Protein AF-A0A0D6N284-F1 (afdb_monomer)

Foldseek 3Di:
DPPPPWDQLLVLLCVLCPPHPCNDPVNVVVLLVLLLVVLVVDDFQAWLLNQLVCLQVCVDPVVHDNVSSNSSSSSSVPGDRRHTSNNNNVSNVVD

Structure (mmCIF, N/CA/C/O backbone):
data_AF-A0A0D6N284-F1
#
_entry.id   AF-A0A0D6N284-F1
#
loop_
_atom_site.group_PDB
_atom_site.id
_atom_site.type_symbol
_atom_site.label_atom_id
_atom_site.label_alt_id
_atom_site.label_comp_id
_atom_site.label_asym_id
_atom_site.label_entity_id
_atom_site.label_seq_id
_atom_site.pdbx_PDB_ins_code
_atom_site.Cartn_x
_atom_site.Cartn_y
_atom_site.Cartn_z
_atom_site.occupancy
_atom_site.B_iso_or_equiv
_atom_site.auth_seq_id
_atom_site.auth_comp_id
_atom_site.auth_asym_id
_atom_site.auth_atom_id
_atom_site.pdbx_PDB_model_num
ATOM 1 N N . MET A 1 1 ? -0.019 10.266 -25.483 1.00 33.50 1 MET A N 1
ATOM 2 C CA . MET A 1 1 ? 0.337 9.157 -24.575 1.00 33.50 1 MET A CA 1
ATOM 3 C C . MET A 1 1 ? -0.547 9.326 -23.361 1.00 33.50 1 MET A C 1
ATOM 5 O O . MET A 1 1 ? -0.468 10.383 -22.752 1.00 33.50 1 MET A O 1
ATOM 9 N N . SER A 1 2 ? -1.462 8.391 -23.102 1.00 35.00 2 SER A N 1
ATOM 10 C CA . SER A 1 2 ? -2.301 8.472 -21.905 1.00 35.00 2 SER A CA 1
ATOM 11 C C . SER A 1 2 ? -1.384 8.204 -20.722 1.00 35.00 2 SER A C 1
ATOM 13 O O . SER A 1 2 ? -0.887 7.090 -20.574 1.00 35.00 2 SER A O 1
ATOM 15 N N . ILE A 1 3 ? -1.073 9.243 -19.956 1.00 47.84 3 ILE A N 1
ATOM 16 C CA . ILE A 1 3 ? -0.514 9.072 -18.623 1.00 47.84 3 ILE A CA 1
ATOM 17 C C . ILE A 1 3 ? -1.656 8.375 -17.885 1.00 47.84 3 ILE A C 1
ATOM 19 O O . ILE A 1 3 ? -2.708 8.984 -17.715 1.00 47.84 3 ILE A O 1
ATOM 23 N N . LEU A 1 4 ? -1.542 7.075 -17.601 1.00 54.94 4 LEU A N 1
ATOM 24 C CA . LEU A 1 4 ? -2.425 6.468 -16.609 1.00 54.94 4 LEU A CA 1
ATOM 25 C C . LEU A 1 4 ? -2.201 7.301 -15.348 1.00 54.94 4 LEU A C 1
ATOM 27 O O . LEU A 1 4 ? -1.096 7.293 -14.804 1.00 54.94 4 LEU A O 1
ATOM 31 N N . GLU A 1 5 ? -3.181 8.125 -14.987 1.00 69.38 5 GLU A N 1
ATOM 32 C CA . GLU A 1 5 ? -3.085 8.953 -13.796 1.00 69.38 5 GLU A CA 1
ATOM 33 C C . GLU A 1 5 ? -2.925 8.006 -12.611 1.00 69.38 5 GLU A C 1
ATOM 35 O O . GLU A 1 5 ? -3.749 7.119 -12.391 1.00 69.38 5 GLU A O 1
ATOM 40 N N . MET A 1 6 ? -1.797 8.134 -11.912 1.00 85.94 6 MET A N 1
ATOM 41 C CA . MET A 1 6 ? -1.563 7.377 -10.692 1.00 85.94 6 MET A CA 1
ATOM 42 C C . MET A 1 6 ? -2.641 7.806 -9.692 1.00 85.94 6 MET A C 1
ATOM 44 O O . MET A 1 6 ? -2.750 9.012 -9.448 1.00 85.94 6 MET A O 1
ATOM 48 N N . PRO A 1 7 ? -3.447 6.879 -9.147 1.00 89.50 7 PRO A N 1
ATOM 49 C CA . PRO A 1 7 ? -4.505 7.260 -8.228 1.00 89.50 7 PRO A CA 1
ATOM 50 C C . PRO A 1 7 ? -3.901 7.895 -6.970 1.00 89.50 7 PRO A C 1
ATOM 52 O O . PRO A 1 7 ? -2.774 7.573 -6.577 1.00 89.50 7 PRO A O 1
ATOM 55 N N . ASN A 1 8 ? -4.635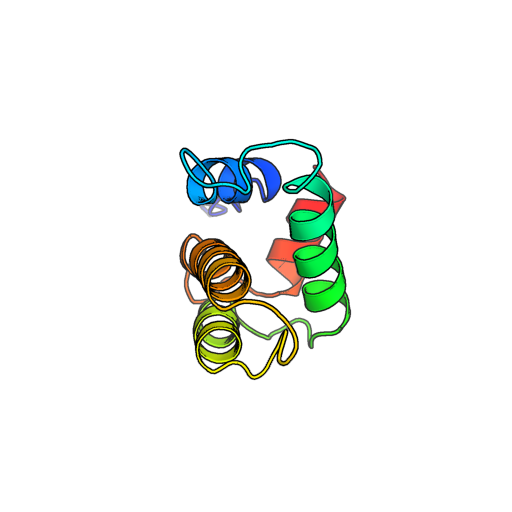 8.830 -6.362 1.00 91.25 8 ASN A N 1
ATOM 56 C CA . ASN A 1 8 ? -4.178 9.503 -5.154 1.00 91.25 8 ASN A CA 1
ATOM 57 C C . ASN A 1 8 ? -4.076 8.482 -4.003 1.00 91.25 8 ASN A C 1
ATOM 59 O O . ASN A 1 8 ? -5.067 7.820 -3.694 1.00 91.25 8 ASN A O 1
ATOM 63 N N . PRO A 1 9 ? -2.921 8.353 -3.332 1.00 92.94 9 PRO A N 1
ATOM 64 C CA . PRO A 1 9 ? -2.754 7.345 -2.291 1.00 92.94 9 PRO A CA 1
ATOM 65 C C . PRO A 1 9 ? -3.660 7.509 -1.072 1.00 92.94 9 PRO A C 1
ATOM 67 O O . 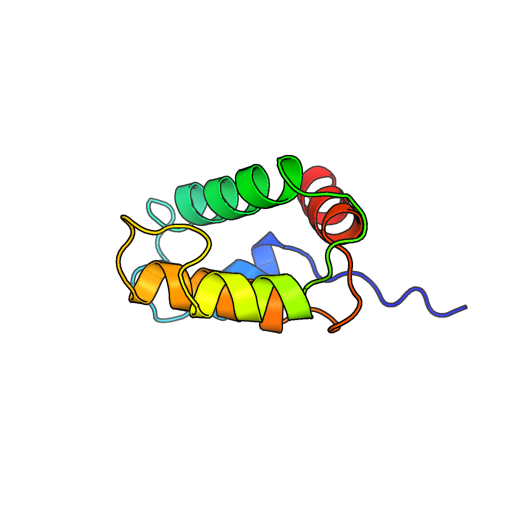PRO A 1 9 ? -4.064 6.508 -0.485 1.00 92.94 9 PRO A O 1
ATOM 70 N N . SER A 1 10 ? -3.997 8.739 -0.687 1.00 92.75 10 SER A N 1
ATOM 71 C CA . SER A 1 10 ? -4.924 8.979 0.420 1.00 92.75 10 SER A CA 1
ATOM 72 C C . SER A 1 10 ? -6.338 8.539 0.050 1.00 92.75 10 SER A C 1
ATOM 74 O O . SER A 1 10 ? -6.987 7.885 0.861 1.00 92.75 10 SER A O 1
ATOM 76 N N . ASP A 1 11 ? -6.782 8.816 -1.179 1.00 94.06 11 ASP A N 1
ATOM 77 C CA . ASP A 1 11 ? -8.101 8.393 -1.667 1.00 94.06 11 ASP A CA 1
ATOM 78 C C . ASP A 1 11 ? -8.186 6.867 -1.796 1.00 94.06 11 ASP A C 1
ATOM 80 O O . ASP A 1 11 ? -9.149 6.261 -1.330 1.00 94.06 11 ASP A O 1
ATOM 84 N N . VAL A 1 12 ? -7.141 6.227 -2.337 1.00 95.44 12 VAL A N 1
ATOM 85 C CA . VAL A 1 12 ? -7.055 4.758 -2.415 1.00 95.44 12 VAL A CA 1
ATOM 86 C C . VAL A 1 12 ? -7.113 4.142 -1.024 1.00 95.44 12 VAL A C 1
ATOM 88 O O . VAL A 1 12 ? -7.846 3.181 -0.800 1.00 95.44 12 VAL A O 1
ATOM 91 N N . LEU A 1 13 ? -6.349 4.681 -0.067 1.00 95.50 13 LEU A N 1
ATOM 92 C CA . LEU A 1 13 ? -6.381 4.161 1.292 1.00 95.50 13 LEU A CA 1
ATOM 93 C C . LEU A 1 13 ? -7.758 4.364 1.926 1.00 95.50 13 LEU A C 1
ATOM 95 O O . LEU A 1 13 ? -8.226 3.457 2.605 1.00 95.50 13 LEU A O 1
ATOM 99 N N . ALA A 1 14 ? -8.400 5.513 1.697 1.00 95.50 14 ALA A N 1
ATOM 100 C CA . ALA A 1 14 ? -9.729 5.818 2.220 1.00 95.50 14 ALA A CA 1
ATOM 101 C C . ALA A 1 14 ? -10.782 4.829 1.704 1.00 95.50 14 ALA A C 1
ATOM 103 O O . ALA A 1 14 ? -11.572 4.326 2.499 1.00 95.50 14 ALA A O 1
ATOM 104 N N . GLU A 1 15 ? -10.736 4.491 0.413 1.00 96.06 15 GLU A N 1
ATOM 105 C CA . GLU A 1 15 ? -11.602 3.477 -0.195 1.00 96.06 15 GLU A CA 1
ATOM 106 C C . GLU A 1 15 ? -11.351 2.086 0.407 1.00 96.06 15 GLU A C 1
ATOM 108 O O . GLU A 1 15 ? -12.287 1.388 0.790 1.00 96.06 15 GLU A O 1
ATOM 113 N N . VAL A 1 16 ? -10.085 1.695 0.581 1.00 96.00 16 VAL A N 1
ATOM 114 C CA . VAL A 1 16 ? -9.728 0.378 1.137 1.00 96.00 16 VAL A CA 1
ATOM 115 C C . VAL A 1 16 ? -10.133 0.236 2.607 1.00 96.00 16 VAL A C 1
ATOM 117 O O . VAL A 1 16 ? -10.523 -0.848 3.045 1.00 96.00 16 VAL A O 1
ATOM 120 N N . VAL A 1 17 ? -10.026 1.306 3.400 1.00 95.38 17 VAL A N 1
ATOM 121 C CA . VAL A 1 17 ? -10.391 1.258 4.822 1.00 95.38 17 VAL A CA 1
ATOM 122 C C . VAL A 1 17 ? -11.868 1.530 5.080 1.00 95.38 17 VAL A C 1
ATOM 124 O O . VAL A 1 17 ? -12.277 1.440 6.245 1.00 95.38 17 VAL A O 1
ATOM 127 N N . GLU A 1 18 ? -12.654 1.853 4.053 1.00 94.75 18 GLU A N 1
ATOM 128 C CA . GLU A 1 18 ? -14.068 2.187 4.192 1.00 94.75 18 GLU A CA 1
ATOM 129 C C . GLU A 1 18 ? -14.806 1.069 4.943 1.00 94.75 18 GLU A C 1
ATOM 131 O O . GLU A 1 18 ? -14.634 -0.122 4.677 1.00 94.75 18 GLU A O 1
ATOM 136 N N . ASN A 1 19 ? -15.622 1.436 5.934 1.00 90.25 19 ASN A N 1
ATOM 137 C CA . ASN A 1 19 ? -16.355 0.491 6.787 1.00 90.25 19 ASN A CA 1
ATOM 138 C C . ASN A 1 19 ? -15.474 -0.462 7.628 1.00 90.25 19 ASN A C 1
ATOM 140 O O . ASN A 1 19 ? -15.982 -1.403 8.245 1.00 90.25 19 ASN A O 1
ATOM 144 N N . THR A 1 20 ? -14.163 -0.220 7.719 1.00 91.12 20 THR A N 1
ATOM 145 C CA . THR A 1 20 ? -13.259 -0.953 8.613 1.00 91.12 20 THR A CA 1
ATOM 146 C C . THR A 1 20 ? -12.973 -0.159 9.886 1.00 91.12 20 THR A C 1
ATOM 148 O O . THR A 1 20 ? -13.318 1.009 10.045 1.00 91.12 20 THR A O 1
ATOM 151 N N . CYS A 1 21 ? -12.257 -0.774 10.827 1.00 90.31 21 CYS A N 1
ATOM 152 C CA . CYS A 1 21 ? -11.796 -0.057 12.011 1.00 90.31 21 CYS A CA 1
ATOM 153 C C . CYS A 1 21 ? -10.632 0.918 11.744 1.00 90.31 21 CYS A C 1
ATOM 155 O O . CYS A 1 21 ? -10.177 1.530 12.709 1.00 90.31 21 CYS A O 1
ATOM 157 N N . PHE A 1 22 ? -10.142 1.040 10.503 1.00 92.31 22 PHE A N 1
ATOM 158 C CA . PHE A 1 22 ? -9.075 1.964 10.088 1.00 92.31 22 PHE A CA 1
ATOM 159 C C . PHE A 1 22 ? -9.590 3.247 9.414 1.00 92.31 22 PHE A C 1
ATOM 161 O O . PHE A 1 22 ? -8.789 4.150 9.212 1.00 92.31 22 PHE A O 1
ATOM 168 N N . ASP A 1 23 ? -10.898 3.353 9.154 1.00 91.06 23 ASP A N 1
ATOM 169 C CA . ASP A 1 23 ? -11.605 4.561 8.672 1.00 91.06 23 ASP A CA 1
ATOM 170 C C . ASP A 1 23 ? -11.330 5.799 9.549 1.00 91.06 23 ASP A C 1
ATOM 172 O O . ASP A 1 23 ? -11.253 6.931 9.078 1.00 91.06 23 ASP A O 1
ATOM 176 N N . LYS A 1 24 ? -11.108 5.582 10.849 1.00 89.88 24 LYS A N 1
ATOM 177 C CA . LYS A 1 24 ? -10.924 6.669 11.809 1.00 89.88 24 LYS A CA 1
ATOM 178 C C . LYS A 1 24 ? -9.569 7.364 11.634 1.00 89.88 24 LYS A C 1
ATOM 180 O O . LYS A 1 24 ? -8.557 6.657 11.582 1.00 89.88 24 LYS A O 1
ATOM 185 N N . PRO A 1 25 ? -9.496 8.708 11.725 1.00 87.75 25 PRO A N 1
ATOM 186 C CA . PRO A 1 25 ? -8.245 9.461 11.584 1.00 87.75 25 PRO A CA 1
ATOM 187 C C . PRO A 1 25 ? -7.097 8.948 12.467 1.00 87.75 25 PRO A C 1
ATOM 189 O O . PRO A 1 25 ? -5.968 8.796 12.006 1.00 87.75 25 PRO A O 1
ATOM 192 N N . GLU A 1 26 ? -7.387 8.565 13.719 1.00 91.31 26 GLU A N 1
ATOM 193 C CA . GLU A 1 26 ? -6.388 8.029 14.659 1.00 91.31 26 GLU A CA 1
ATOM 194 C C . GLU A 1 26 ? -5.693 6.733 14.199 1.00 91.31 26 GLU A C 1
ATOM 196 O O . GLU A 1 26 ? -4.669 6.338 14.759 1.00 91.31 26 GLU A O 1
ATOM 201 N N . ARG A 1 27 ? -6.265 6.036 13.215 1.00 90.75 27 ARG A N 1
ATOM 202 C CA . ARG A 1 27 ? -5.778 4.761 12.676 1.00 90.75 27 ARG A CA 1
ATOM 203 C C . ARG A 1 27 ? -5.415 4.862 11.203 1.00 90.75 27 ARG A C 1
ATOM 205 O O . ARG A 1 27 ? -4.482 4.166 10.803 1.00 90.75 27 ARG A O 1
ATOM 212 N N . PHE A 1 28 ? -6.081 5.746 10.467 1.00 93.62 28 PHE A N 1
ATOM 213 C CA . PHE A 1 28 ? -5.772 6.102 9.091 1.00 93.62 28 PHE A CA 1
ATOM 214 C C . PHE A 1 28 ? -4.374 6.722 8.966 1.00 93.62 28 PHE A C 1
ATOM 216 O O . PHE A 1 28 ? -3.529 6.181 8.256 1.00 93.62 28 PHE A O 1
ATOM 223 N N . ASP A 1 29 ? -4.068 7.783 9.724 1.00 92.81 29 ASP A N 1
ATOM 224 C CA . ASP A 1 29 ? -2.786 8.491 9.576 1.00 92.81 29 ASP A CA 1
ATOM 225 C C . ASP A 1 29 ? -1.573 7.595 9.876 1.00 92.81 29 ASP A C 1
ATOM 227 O O . ASP A 1 29 ? -0.607 7.610 9.108 1.00 92.81 29 ASP A O 1
ATOM 231 N N . PRO A 1 30 ? -1.567 6.774 10.952 1.00 93.56 30 PRO A N 1
ATOM 232 C CA . PRO A 1 30 ? -0.473 5.836 11.176 1.00 93.56 30 PRO A CA 1
ATOM 233 C C . PRO A 1 30 ? -0.342 4.788 10.071 1.00 93.56 30 PRO A C 1
ATOM 235 O O . PRO A 1 30 ? 0.757 4.308 9.824 1.00 93.56 30 PRO A O 1
ATOM 238 N N . LEU A 1 31 ? -1.448 4.383 9.446 1.00 93.31 31 LEU A N 1
ATOM 239 C CA . LEU A 1 31 ? -1.441 3.394 8.373 1.00 93.31 31 LEU A CA 1
ATOM 240 C C . LEU A 1 31 ? -0.816 3.973 7.100 1.00 93.31 31 LEU A C 1
ATOM 242 O O . LEU A 1 31 ? 0.055 3.346 6.501 1.00 93.31 31 LEU A O 1
ATOM 246 N N . LEU A 1 32 ? -1.188 5.204 6.750 1.00 94.62 32 LEU A N 1
ATOM 247 C CA . LEU A 1 32 ? -0.595 5.936 5.636 1.00 94.62 32 LEU A CA 1
ATOM 248 C C . LEU A 1 32 ? 0.909 6.166 5.856 1.00 94.62 32 LEU A C 1
ATOM 250 O O . LEU A 1 32 ? 1.708 5.988 4.939 1.00 94.62 32 LEU A O 1
ATOM 254 N N . ARG A 1 33 ? 1.322 6.488 7.091 1.00 94.44 33 ARG A N 1
ATOM 255 C CA . ARG A 1 33 ? 2.746 6.620 7.454 1.00 94.44 33 ARG A CA 1
ATOM 256 C C . ARG A 1 33 ? 3.514 5.309 7.318 1.00 94.44 33 ARG A C 1
ATOM 258 O O . ARG A 1 33 ? 4.621 5.331 6.793 1.00 94.44 33 ARG A O 1
ATOM 265 N N . ASP A 1 34 ? 2.942 4.186 7.749 1.00 94.56 34 ASP A N 1
ATOM 266 C CA . ASP A 1 34 ? 3.567 2.867 7.585 1.00 94.56 34 ASP A CA 1
ATOM 267 C C . ASP A 1 34 ? 3.797 2.536 6.103 1.00 94.56 34 ASP A C 1
ATOM 269 O O . ASP A 1 34 ? 4.877 2.070 5.734 1.00 94.56 34 ASP A O 1
ATOM 273 N N . ILE A 1 35 ? 2.799 2.807 5.253 1.00 95.94 35 ILE A N 1
ATOM 274 C CA . ILE A 1 35 ? 2.888 2.623 3.798 1.00 95.94 35 ILE A CA 1
ATOM 275 C C . ILE A 1 35 ? 4.000 3.505 3.223 1.00 95.94 35 ILE A C 1
ATOM 277 O O . ILE A 1 35 ? 4.867 3.013 2.500 1.00 95.94 35 ILE A O 1
ATOM 281 N N . HIS A 1 36 ? 4.026 4.785 3.595 1.00 96.44 36 HIS A N 1
ATOM 282 C CA . HIS A 1 36 ? 5.052 5.729 3.160 1.00 96.44 36 HIS A CA 1
ATOM 283 C C . HIS A 1 36 ? 6.464 5.278 3.565 1.00 96.44 36 HIS A C 1
ATOM 285 O O . HIS A 1 36 ? 7.370 5.222 2.735 1.00 96.44 36 HIS A O 1
ATOM 291 N N . SER A 1 37 ? 6.659 4.904 4.834 1.00 96.06 37 SER A N 1
ATOM 292 C CA . SER A 1 37 ? 7.948 4.423 5.340 1.00 96.06 37 SER A CA 1
ATOM 293 C C . SER A 1 37 ? 8.402 3.136 4.654 1.00 96.06 37 SER A C 1
ATOM 295 O O . SER A 1 37 ? 9.589 2.994 4.359 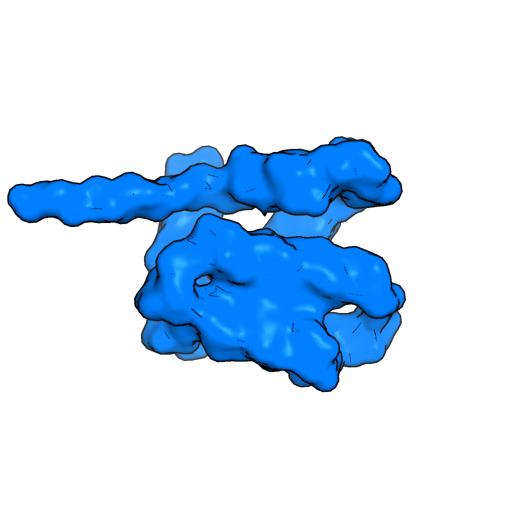1.00 96.06 37 SER A O 1
ATOM 297 N N . LEU A 1 38 ? 7.478 2.216 4.357 1.00 96.00 38 LEU A N 1
ATOM 298 C CA . LEU A 1 38 ? 7.795 1.029 3.571 1.00 96.00 38 LEU A CA 1
ATOM 299 C C . LEU A 1 38 ? 8.286 1.431 2.177 1.00 96.00 38 LEU A C 1
ATOM 301 O O . LEU A 1 38 ? 9.382 1.030 1.794 1.00 96.00 38 LEU A O 1
ATOM 305 N N . LEU A 1 39 ? 7.533 2.262 1.454 1.00 96.12 39 LEU A N 1
ATOM 306 C CA . LEU A 1 39 ? 7.885 2.714 0.105 1.00 96.12 39 LEU A CA 1
ATOM 307 C C . LEU A 1 39 ? 9.257 3.402 0.039 1.00 96.12 39 LEU A C 1
ATOM 309 O O . LEU A 1 39 ? 10.025 3.125 -0.878 1.00 96.12 39 LEU A O 1
ATOM 313 N N . GLN A 1 40 ? 9.606 4.217 1.037 1.00 96.50 40 GLN A N 1
ATOM 314 C CA . GLN A 1 40 ? 10.926 4.857 1.132 1.00 96.50 40 GLN A CA 1
ATOM 315 C C . GLN A 1 40 ? 12.084 3.872 1.349 1.00 96.50 40 GLN A C 1
ATOM 317 O O . GLN A 1 40 ? 13.222 4.166 0.989 1.00 96.50 40 GLN A O 1
ATOM 322 N N . SER A 1 41 ? 11.818 2.715 1.959 1.00 95.62 41 SER A N 1
ATOM 323 C CA . SER A 1 41 ? 12.842 1.705 2.266 1.00 95.62 41 SER A CA 1
ATOM 324 C C . SER A 1 41 ? 13.129 0.731 1.117 1.00 95.62 41 SER A C 1
ATOM 326 O O . SER A 1 41 ? 14.066 -0.065 1.200 1.00 95.62 41 SER A O 1
ATOM 328 N N . LEU A 1 42 ? 12.316 0.762 0.059 1.00 95.81 42 LEU A N 1
ATOM 329 C CA . LEU A 1 42 ? 12.356 -0.201 -1.036 1.00 95.81 42 LEU A CA 1
ATOM 330 C C . LEU A 1 42 ? 13.190 0.297 -2.216 1.00 95.81 42 LEU A C 1
ATOM 332 O O . LEU A 1 42 ? 13.378 1.495 -2.422 1.00 95.81 42 LEU A O 1
ATOM 336 N N . ALA A 1 43 ? 13.653 -0.646 -3.038 1.00 95.19 43 ALA A N 1
ATOM 337 C CA . ALA A 1 43 ? 14.185 -0.304 -4.350 1.00 95.19 43 ALA A CA 1
ATOM 338 C C . ALA A 1 43 ? 13.074 0.292 -5.233 1.00 95.19 43 ALA A C 1
ATOM 340 O O . ALA A 1 43 ? 11.908 -0.103 -5.157 1.00 95.19 43 ALA A O 1
ATOM 341 N N . SER A 1 44 ? 13.442 1.262 -6.070 1.00 91.44 44 SER A N 1
ATOM 342 C CA . SER A 1 44 ? 12.497 2.087 -6.831 1.00 91.44 44 SER A CA 1
ATOM 343 C C . SER A 1 44 ? 11.684 1.3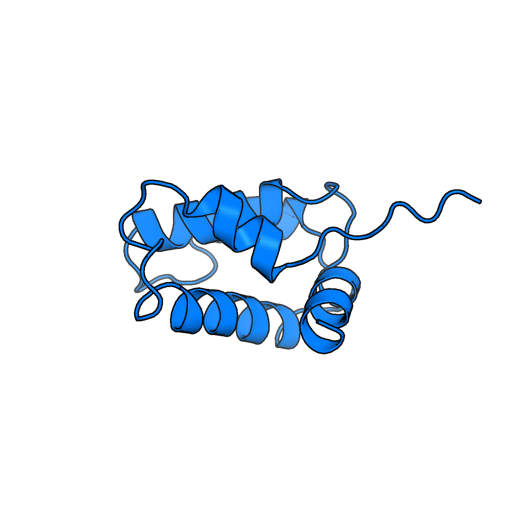20 -7.876 1.00 91.44 44 SER A C 1
ATOM 345 O O . SER A 1 44 ? 10.645 1.816 -8.306 1.00 91.44 44 SER A O 1
ATOM 347 N N . ASP A 1 45 ? 12.147 0.140 -8.281 1.00 94.19 45 ASP A N 1
ATOM 348 C CA . ASP A 1 45 ? 11.569 -0.744 -9.293 1.00 94.19 45 ASP A CA 1
ATOM 349 C C . ASP A 1 45 ? 10.684 -1.857 -8.708 1.00 94.19 45 ASP A C 1
ATOM 351 O O . ASP A 1 45 ? 10.048 -2.598 -9.460 1.00 94.19 45 ASP A O 1
ATOM 355 N N . VAL A 1 46 ? 10.591 -1.971 -7.378 1.00 97.25 46 VAL A N 1
ATOM 356 C CA . VAL A 1 46 ? 9.674 -2.915 -6.728 1.00 97.25 46 VAL A CA 1
ATOM 357 C C . VAL A 1 46 ? 8.239 -2.558 -7.106 1.00 97.25 46 VAL A C 1
ATOM 359 O O . VAL A 1 46 ? 7.814 -1.420 -6.932 1.00 97.25 46 VAL A O 1
ATOM 362 N N . THR A 1 47 ? 7.479 -3.526 -7.615 1.00 97.56 47 THR A N 1
ATOM 363 C CA . THR A 1 47 ? 6.124 -3.283 -8.124 1.00 97.56 47 THR A CA 1
ATOM 364 C C . THR A 1 47 ? 5.033 -3.502 -7.077 1.00 97.56 47 THR A C 1
ATOM 366 O O . THR A 1 47 ? 5.200 -4.282 -6.133 1.00 97.56 47 THR A O 1
ATOM 369 N N . ALA A 1 48 ? 3.873 -2.880 -7.287 1.00 96.38 48 ALA A N 1
ATOM 370 C CA . ALA A 1 48 ? 2.671 -3.037 -6.475 1.00 96.38 48 ALA A CA 1
ATOM 371 C C . ALA A 1 48 ? 2.238 -4.508 -6.348 1.00 96.38 48 ALA A C 1
ATOM 373 O O . ALA A 1 48 ? 1.933 -4.981 -5.253 1.00 96.38 48 ALA A O 1
ATOM 374 N N . GLY A 1 49 ? 2.325 -5.288 -7.434 1.00 96.38 49 GLY A N 1
ATOM 375 C CA . GLY A 1 49 ? 2.036 -6.724 -7.396 1.00 96.38 49 GLY A CA 1
ATOM 376 C C . GLY A 1 49 ? 2.974 -7.519 -6.480 1.00 96.38 49 GLY A C 1
ATOM 377 O O . GLY A 1 49 ? 2.539 -8.439 -5.780 1.00 96.38 49 GLY A O 1
ATOM 378 N N . ASN A 1 50 ? 4.264 -7.168 -6.448 1.00 97.06 50 ASN A N 1
ATOM 379 C CA . ASN A 1 50 ? 5.226 -7.796 -5.541 1.00 97.06 50 ASN A CA 1
ATOM 380 C C . ASN A 1 50 ? 5.002 -7.358 -4.089 1.00 97.06 50 ASN A C 1
ATOM 382 O O . ASN A 1 50 ? 5.130 -8.185 -3.181 1.00 97.06 50 ASN A O 1
ATOM 386 N N . LEU A 1 51 ? 4.629 -6.095 -3.868 1.00 97.25 51 LEU A N 1
ATOM 387 C CA . LEU A 1 51 ? 4.309 -5.572 -2.540 1.00 97.25 51 LEU A CA 1
ATOM 388 C C . LEU A 1 51 ? 3.076 -6.241 -1.955 1.00 97.25 51 LEU A C 1
ATOM 390 O O . LEU A 1 51 ? 3.149 -6.758 -0.843 1.00 97.25 51 LEU A O 1
ATOM 394 N N . THR A 1 52 ? 2.003 -6.345 -2.736 1.00 97.50 52 THR A N 1
ATOM 395 C CA . THR A 1 52 ? 0.773 -7.048 -2.356 1.00 97.50 52 THR A CA 1
ATOM 396 C C . THR A 1 52 ? 1.086 -8.462 -1.868 1.00 97.50 52 THR A C 1
ATOM 398 O O . THR A 1 52 ? 0.747 -8.835 -0.744 1.00 97.50 52 THR A O 1
ATOM 401 N N . LYS A 1 53 ? 1.830 -9.245 -2.664 1.00 96.81 53 LYS A N 1
ATOM 402 C CA . LYS A 1 53 ? 2.235 -10.613 -2.294 1.00 96.81 53 LYS A CA 1
ATOM 403 C C . LYS A 1 53 ? 3.086 -10.649 -1.025 1.00 96.81 53 LYS A C 1
ATOM 405 O O . LYS A 1 53 ? 2.842 -11.478 -0.152 1.00 96.81 53 LYS A O 1
ATOM 410 N N . SER A 1 54 ? 4.073 -9.762 -0.916 1.00 95.69 54 SER A N 1
ATOM 411 C CA . SER A 1 54 ? 5.020 -9.745 0.205 1.00 95.69 54 SER A CA 1
ATOM 412 C C . SER A 1 54 ? 4.348 -9.346 1.520 1.00 95.69 54 SER A C 1
ATOM 414 O O . SER A 1 54 ? 4.606 -9.958 2.556 1.00 95.69 54 SER A O 1
ATOM 416 N N . VAL A 1 55 ? 3.442 -8.366 1.489 1.00 95.44 55 VAL A N 1
ATOM 417 C CA . VAL A 1 55 ? 2.672 -7.941 2.664 1.00 95.44 55 VAL A CA 1
ATOM 418 C C . VAL A 1 55 ? 1.714 -9.048 3.114 1.00 95.44 55 VAL A C 1
ATOM 420 O O . VAL A 1 55 ? 1.725 -9.394 4.298 1.00 95.44 55 VAL A O 1
ATOM 423 N N . ARG A 1 56 ?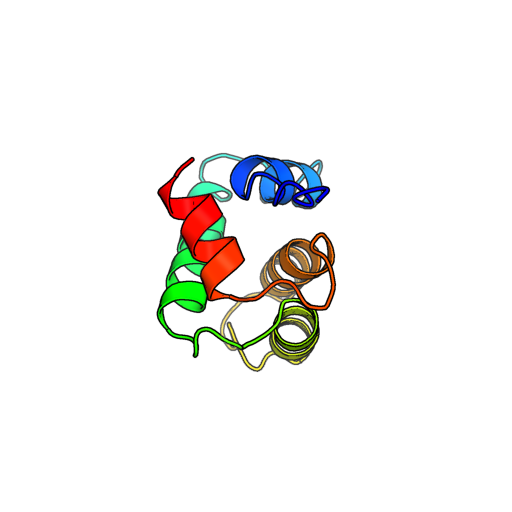 0.964 -9.683 2.195 1.00 93.88 56 ARG A N 1
ATOM 424 C CA . ARG A 1 56 ? 0.084 -10.824 2.539 1.00 93.88 56 ARG A CA 1
ATOM 425 C C . ARG A 1 56 ? 0.862 -12.012 3.103 1.00 93.88 56 ARG A C 1
ATOM 427 O O . ARG A 1 56 ? 0.414 -12.650 4.050 1.00 93.88 56 ARG A O 1
ATOM 434 N N . ALA A 1 57 ? 2.052 -12.283 2.567 1.00 92.44 57 ALA A N 1
ATOM 435 C CA . ALA A 1 57 ? 2.946 -13.317 3.086 1.00 92.44 57 ALA A CA 1
ATOM 436 C C . ALA A 1 57 ? 3.567 -12.962 4.453 1.00 92.44 57 ALA A C 1
ATOM 438 O O . ALA A 1 57 ? 4.238 -13.797 5.056 1.00 92.44 57 ALA A O 1
ATOM 439 N N . GLY A 1 58 ? 3.358 -11.739 4.953 1.00 90.81 58 GLY A N 1
ATOM 440 C CA . GLY A 1 58 ? 3.920 -11.271 6.216 1.00 90.81 58 GLY A CA 1
ATOM 441 C C . GLY A 1 58 ? 5.416 -10.974 6.157 1.00 90.81 58 GLY A C 1
ATOM 442 O O . GLY A 1 58 ? 6.046 -10.924 7.203 1.00 90.81 58 GLY A O 1
ATOM 443 N N . VAL A 1 59 ? 5.994 -10.769 4.968 1.00 92.88 59 VAL A N 1
ATOM 444 C CA . VAL A 1 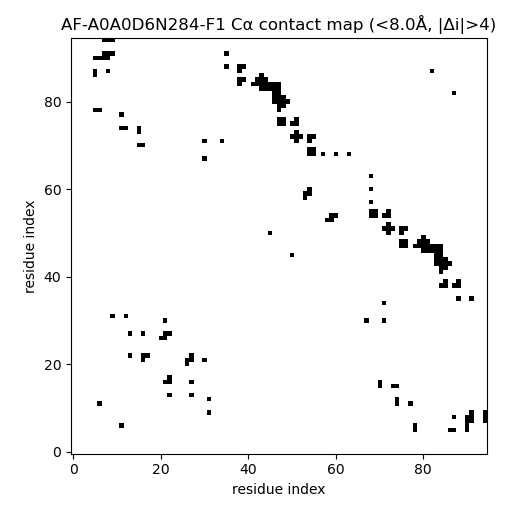59 ? 7.403 -10.349 4.818 1.00 92.88 59 VAL A CA 1
ATOM 445 C C . VAL A 1 59 ? 7.627 -8.994 5.491 1.00 92.88 59 VAL A C 1
ATOM 447 O O . VAL A 1 59 ? 8.645 -8.776 6.146 1.00 92.88 59 VAL A O 1
ATOM 450 N N . TYR A 1 60 ? 6.641 -8.106 5.371 1.00 90.25 60 TYR A N 1
ATOM 451 C CA . TYR A 1 60 ? 6.588 -6.826 6.067 1.00 90.25 60 TYR A CA 1
ATOM 452 C C . TYR A 1 60 ? 5.556 -6.883 7.192 1.00 90.25 60 TYR A C 1
ATOM 454 O O . TYR A 1 60 ? 4.592 -7.649 7.127 1.00 90.25 60 TYR A O 1
ATOM 462 N N . PHE A 1 61 ? 5.746 -6.045 8.215 1.00 88.44 61 PHE A N 1
ATOM 463 C CA . PHE A 1 61 ? 4.794 -5.901 9.323 1.00 88.44 61 PHE A CA 1
ATOM 464 C C . PHE A 1 61 ? 4.567 -7.211 10.117 1.00 88.44 61 PHE A C 1
ATOM 466 O O . PHE A 1 61 ? 3.447 -7.528 10.514 1.00 88.44 61 PHE A O 1
ATOM 473 N N . LEU A 1 62 ? 5.641 -7.979 10.360 1.00 83.38 62 LEU A N 1
ATOM 474 C CA . LEU A 1 62 ? 5.619 -9.284 11.051 1.00 83.38 62 LEU A CA 1
ATOM 475 C C . LEU A 1 62 ? 4.923 -9.249 12.422 1.00 83.38 62 LEU A C 1
ATOM 477 O O . LEU A 1 62 ? 4.156 -10.149 12.755 1.00 83.38 62 LEU A O 1
ATOM 481 N N . SER A 1 63 ? 5.173 -8.202 13.209 1.00 83.88 63 SER A N 1
ATOM 482 C CA . SER A 1 63 ? 4.610 -8.037 14.559 1.00 83.88 63 SER A CA 1
ATOM 483 C C . SER A 1 63 ? 3.216 -7.402 14.562 1.00 83.88 63 SER A C 1
ATOM 485 O O . SER A 1 63 ? 2.690 -7.056 15.621 1.00 83.88 63 SER A O 1
ATOM 487 N N . THR A 1 64 ? 2.623 -7.209 13.385 1.00 82.19 64 THR A N 1
ATOM 488 C CA . THR A 1 64 ? 1.412 -6.417 13.200 1.00 82.19 64 THR A CA 1
ATOM 489 C C . THR A 1 64 ? 0.195 -7.334 12.997 1.00 82.19 64 THR A C 1
ATOM 491 O O . THR A 1 64 ? 0.303 -8.362 12.310 1.00 82.19 64 THR A O 1
ATOM 494 N N . PRO A 1 65 ? -0.979 -6.994 13.571 1.00 85.38 65 PRO A N 1
ATOM 495 C CA . PRO A 1 65 ? -2.209 -7.764 13.383 1.00 85.38 65 PRO A CA 1
ATOM 496 C C . PRO A 1 65 ? -2.532 -8.051 11.907 1.00 85.38 65 PRO A C 1
ATOM 498 O O . PRO A 1 65 ? -2.294 -7.202 11.047 1.00 85.38 65 PRO A O 1
ATOM 501 N N . HIS A 1 66 ? -3.098 -9.233 11.619 1.00 87.38 66 HIS A N 1
ATOM 502 C CA . HIS A 1 66 ? -3.426 -9.664 10.248 1.00 87.38 66 HIS A CA 1
ATOM 503 C C . HIS A 1 66 ? -4.291 -8.642 9.502 1.00 87.38 66 HIS A C 1
ATOM 505 O O . HIS A 1 66 ? -3.937 -8.252 8.401 1.00 87.38 66 HIS A O 1
ATOM 511 N N . ASN A 1 67 ? -5.326 -8.103 10.149 1.00 89.38 67 ASN A N 1
ATOM 512 C CA . ASN A 1 67 ? -6.219 -7.117 9.538 1.00 89.38 67 ASN A CA 1
ATOM 513 C C . ASN A 1 67 ? -5.504 -5.840 9.056 1.00 89.38 67 ASN A C 1
ATOM 515 O O . ASN A 1 67 ? -5.925 -5.252 8.070 1.00 89.38 67 ASN A O 1
ATOM 519 N N . ARG A 1 68 ? -4.426 -5.399 9.721 1.00 92.19 68 ARG A N 1
ATOM 520 C CA . ARG A 1 68 ? -3.629 -4.249 9.260 1.00 92.19 68 ARG A CA 1
ATOM 521 C C . ARG A 1 68 ? -2.798 -4.612 8.033 1.00 92.19 68 ARG A C 1
ATOM 523 O O . ARG A 1 68 ? -2.677 -3.801 7.126 1.00 92.19 68 ARG A O 1
ATOM 530 N N . ARG A 1 69 ? -2.230 -5.822 8.007 1.00 93.31 69 ARG A N 1
ATOM 531 C CA . ARG A 1 69 ? -1.489 -6.333 6.844 1.00 93.31 69 ARG A CA 1
ATOM 532 C C . ARG A 1 69 ? -2.395 -6.507 5.634 1.00 93.31 69 ARG A C 1
ATOM 534 O O . ARG A 1 69 ? -1.995 -6.109 4.549 1.0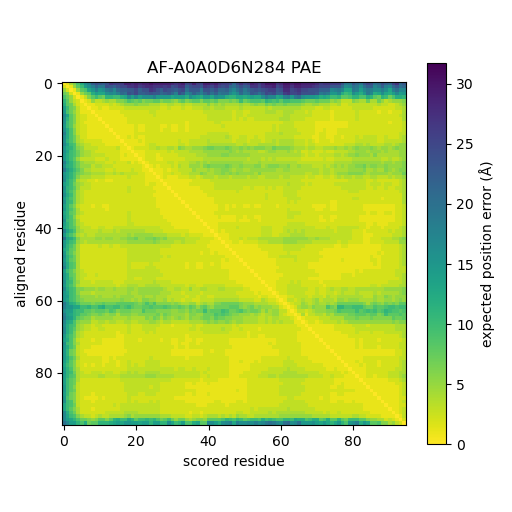0 93.31 69 ARG A O 1
ATOM 541 N N . ASP A 1 70 ? -3.593 -7.044 5.831 1.00 93.56 70 ASP A N 1
ATOM 542 C CA . ASP A 1 70 ? -4.561 -7.235 4.752 1.00 93.56 70 ASP A CA 1
ATOM 543 C C . ASP A 1 70 ? -4.936 -5.896 4.119 1.00 93.56 70 ASP A C 1
ATOM 545 O O . ASP A 1 70 ? -4.786 -5.746 2.917 1.00 93.56 70 ASP A O 1
ATOM 549 N N . VAL A 1 71 ? -5.246 -4.881 4.930 1.00 95.31 71 VAL A N 1
ATOM 550 C CA . VAL A 1 71 ? -5.528 -3.522 4.443 1.00 95.31 71 VAL A CA 1
ATOM 551 C C . VAL A 1 71 ? -4.346 -2.917 3.672 1.00 95.31 71 VAL A C 1
ATOM 553 O O . VAL A 1 71 ? -4.538 -2.316 2.621 1.00 95.31 71 VAL A O 1
ATOM 556 N N . ILE A 1 72 ? -3.108 -3.071 4.156 1.00 95.88 72 ILE A N 1
ATOM 557 C CA . ILE A 1 72 ? -1.928 -2.564 3.431 1.00 95.88 72 ILE A CA 1
ATOM 558 C C . ILE A 1 72 ? -1.717 -3.332 2.118 1.00 95.88 72 ILE A C 1
ATOM 560 O O . ILE A 1 72 ? -1.293 -2.752 1.121 1.00 95.88 72 ILE A O 1
ATOM 564 N N . ALA A 1 73 ? -1.995 -4.635 2.095 1.00 96.44 73 ALA A N 1
ATOM 565 C CA . ALA A 1 73 ? -1.931 -5.412 0.867 1.00 96.44 73 ALA A CA 1
ATOM 566 C C . ALA A 1 73 ? -3.020 -4.990 -0.125 1.00 96.44 73 ALA A C 1
ATOM 568 O O . ALA A 1 73 ? -2.711 -4.822 -1.299 1.00 96.44 73 ALA A O 1
ATOM 569 N N . ASP A 1 74 ? -4.249 -4.787 0.347 1.00 96.88 74 ASP A N 1
ATOM 570 C CA . ASP A 1 74 ? -5.381 -4.321 -0.455 1.00 96.88 74 ASP A CA 1
ATOM 571 C C . ASP A 1 74 ? -5.099 -2.919 -1.026 1.00 96.88 74 ASP A C 1
ATOM 573 O O . ASP A 1 74 ? -5.364 -2.673 -2.197 1.00 96.88 74 ASP A O 1
ATOM 577 N N . PHE A 1 75 ? -4.436 -2.039 -0.262 1.00 97.50 75 PHE A N 1
ATOM 578 C CA . PHE A 1 75 ? -3.934 -0.755 -0.766 1.00 97.50 75 PHE A CA 1
ATOM 579 C C . PHE A 1 75 ? -3.024 -0.920 -1.989 1.00 97.50 75 PHE A C 1
ATOM 581 O O . PHE A 1 75 ? -3.192 -0.200 -2.968 1.00 97.50 75 PHE A O 1
ATOM 588 N N . PHE A 1 76 ? -2.064 -1.850 -1.955 1.00 97.31 76 PHE A N 1
ATOM 589 C CA . PHE A 1 76 ? -1.181 -2.083 -3.102 1.00 97.31 76 PHE A CA 1
ATOM 590 C C . PHE A 1 76 ? -1.893 -2.793 -4.262 1.00 97.31 76 PHE A C 1
ATOM 592 O O . PHE A 1 76 ? -1.526 -2.568 -5.414 1.00 97.31 76 PHE A O 1
ATOM 599 N N . ASP A 1 77 ? -2.910 -3.607 -3.978 1.00 97.12 77 ASP A N 1
ATOM 600 C CA . ASP A 1 77 ? -3.708 -4.321 -4.984 1.00 97.12 77 ASP A CA 1
ATO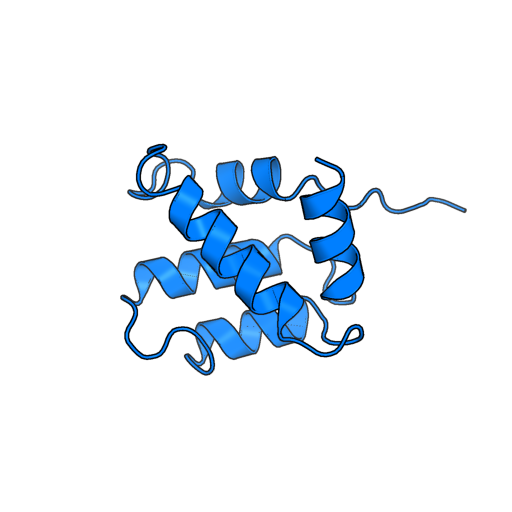M 601 C C . ASP A 1 77 ? -4.601 -3.372 -5.807 1.00 97.12 77 ASP A C 1
ATOM 603 O O . ASP A 1 77 ? -4.924 -3.664 -6.956 1.00 97.12 77 ASP A O 1
ATOM 607 N N . SER A 1 78 ? -4.932 -2.195 -5.262 1.00 96.44 78 SER A N 1
ATOM 608 C CA . SER A 1 78 ? -5.674 -1.131 -5.960 1.00 96.44 78 SER A CA 1
ATOM 609 C C . SER A 1 78 ? -4.867 -0.394 -7.040 1.00 96.44 78 SER A C 1
ATOM 611 O O . SER A 1 78 ? -5.424 0.416 -7.783 1.00 96.44 78 SER A O 1
ATOM 613 N N . TYR A 1 79 ? -3.560 -0.649 -7.155 1.00 94.62 79 TYR A N 1
ATOM 614 C CA . TYR A 1 79 ? -2.709 -0.068 -8.197 1.00 94.62 79 TYR A CA 1
ATOM 615 C C . TYR A 1 79 ? -2.498 -1.040 -9.367 1.00 94.62 79 TYR A C 1
ATOM 617 O O . TYR A 1 79 ? -2.558 -2.258 -9.190 1.00 94.62 79 TYR A O 1
ATOM 625 N N . PRO A 1 80 ? -2.158 -0.535 -10.571 1.00 94.31 80 PRO A N 1
ATOM 626 C CA . PRO A 1 80 ? -1.656 -1.384 -11.646 1.00 94.31 80 PRO A CA 1
ATOM 627 C C . PRO A 1 80 ? -0.507 -2.274 -11.158 1.00 94.31 80 PRO A C 1
ATOM 629 O O . PRO A 1 80 ? 0.386 -1.816 -10.447 1.00 94.31 80 PRO A O 1
ATOM 632 N N . ILE A 1 81 ? -0.504 -3.549 -11.556 1.00 94.25 81 ILE A N 1
ATOM 633 C CA . ILE A 1 81 ? 0.442 -4.556 -11.042 1.00 94.25 81 ILE A CA 1
ATOM 634 C C . ILE A 1 81 ? 1.922 -4.178 -11.245 1.00 94.25 81 ILE A C 1
ATOM 636 O O . ILE A 1 81 ? 2.787 -4.633 -10.490 1.00 94.25 81 ILE A O 1
ATOM 640 N N . ASP A 1 82 ? 2.205 -3.364 -12.261 1.00 94.69 82 ASP A N 1
ATOM 641 C CA . ASP A 1 82 ? 3.510 -2.848 -12.671 1.00 94.69 82 ASP A CA 1
ATOM 642 C C . ASP A 1 82 ? 3.820 -1.440 -12.132 1.00 94.69 82 ASP A C 1
ATOM 644 O O . ASP A 1 82 ? 4.944 -0.964 -12.301 1.00 94.69 82 ASP A O 1
ATOM 648 N N . ALA A 1 83 ? 2.878 -0.790 -11.438 1.00 95.19 83 ALA A N 1
ATOM 649 C CA . ALA A 1 83 ? 3.131 0.467 -10.744 1.00 95.19 83 ALA A CA 1
ATOM 650 C C . ALA A 1 83 ? 4.261 0.270 -9.730 1.00 95.19 83 ALA A C 1
ATOM 652 O O . ALA A 1 83 ? 4.244 -0.667 -8.929 1.00 95.19 83 ALA A O 1
ATOM 653 N N . THR A 1 84 ? 5.270 1.135 -9.779 1.00 96.62 84 THR A N 1
ATOM 654 C CA . THR A 1 84 ? 6.466 0.969 -8.954 1.00 96.62 84 THR A CA 1
ATOM 655 C C . THR A 1 84 ? 6.347 1.695 -7.621 1.00 96.62 84 THR A C 1
ATOM 657 O O . THR A 1 84 ? 5.649 2.704 -7.502 1.00 96.62 84 THR A O 1
ATOM 660 N N . ALA A 1 85 ? 7.097 1.225 -6.625 1.00 95.88 85 ALA A N 1
ATOM 661 C CA . ALA A 1 85 ? 7.186 1.837 -5.308 1.00 95.88 85 ALA A CA 1
ATOM 662 C C . ALA A 1 85 ? 7.562 3.323 -5.401 1.00 95.88 85 ALA A C 1
ATOM 664 O O . ALA A 1 85 ? 6.958 4.155 -4.730 1.00 95.88 85 ALA A O 1
ATOM 665 N N . ALA A 1 86 ? 8.492 3.679 -6.295 1.00 95.56 86 ALA A N 1
ATOM 666 C CA . ALA A 1 86 ? 8.867 5.073 -6.519 1.00 95.56 86 ALA A CA 1
ATOM 667 C C . ALA A 1 86 ? 7.731 5.917 -7.117 1.00 95.56 86 ALA A C 1
ATOM 669 O O . ALA A 1 86 ? 7.600 7.092 -6.778 1.00 95.56 86 ALA A O 1
ATOM 670 N N . ALA A 1 87 ? 6.910 5.346 -8.002 1.00 95.12 87 ALA A N 1
ATOM 671 C CA . ALA A 1 87 ? 5.793 6.067 -8.603 1.00 95.12 87 ALA A CA 1
ATOM 672 C C . ALA A 1 87 ? 4.674 6.329 -7.580 1.00 95.12 87 ALA A C 1
ATOM 674 O O . ALA A 1 87 ? 4.155 7.444 -7.520 1.00 95.12 87 ALA A O 1
ATOM 675 N N . ILE A 1 88 ? 4.365 5.337 -6.738 1.00 95.25 88 ILE A N 1
ATOM 676 C CA . ILE A 1 88 ? 3.385 5.464 -5.649 1.00 95.25 88 ILE A CA 1
ATOM 677 C C . ILE A 1 88 ? 3.894 6.449 -4.588 1.00 95.25 88 ILE A C 1
ATOM 679 O O . ILE A 1 88 ? 3.163 7.354 -4.196 1.00 95.25 88 ILE A O 1
ATOM 683 N N . LEU A 1 89 ? 5.164 6.341 -4.177 1.00 95.88 89 LEU A N 1
ATOM 684 C CA . LEU A 1 89 ? 5.780 7.268 -3.221 1.00 95.88 89 LEU A CA 1
ATOM 685 C C . LEU A 1 89 ? 5.720 8.712 -3.722 1.00 95.88 89 LEU A C 1
ATOM 687 O O . LEU A 1 89 ? 5.306 9.607 -2.994 1.00 95.88 89 LEU A O 1
ATOM 691 N N . LYS A 1 90 ? 6.065 8.933 -4.993 1.00 94.81 90 LYS A N 1
ATOM 692 C CA . LYS A 1 90 ? 5.984 10.262 -5.599 1.00 94.81 90 LYS A CA 1
ATOM 693 C C . LYS A 1 90 ? 4.558 10.815 -5.569 1.00 94.81 90 LYS A C 1
ATOM 695 O O . LYS A 1 90 ? 4.388 12.007 -5.334 1.00 94.81 90 LYS A O 1
ATOM 700 N N . ALA A 1 91 ? 3.548 9.976 -5.804 1.00 92.75 91 ALA A N 1
ATOM 701 C CA . ALA A 1 91 ? 2.154 10.392 -5.688 1.00 92.75 91 ALA A CA 1
ATOM 702 C C . ALA A 1 91 ? 1.802 10.781 -4.241 1.00 92.75 91 ALA A C 1
ATOM 704 O O . ALA A 1 91 ? 1.143 11.798 -4.045 1.00 92.75 91 ALA A O 1
ATOM 705 N N . MET A 1 92 ? 2.307 10.052 -3.236 1.00 92.75 92 MET A N 1
ATOM 706 C CA . MET A 1 92 ? 2.099 10.385 -1.817 1.00 92.75 92 MET A CA 1
ATOM 707 C C . MET A 1 92 ? 2.713 11.734 -1.439 1.00 92.75 92 MET A C 1
ATOM 709 O O . MET A 1 92 ? 2.094 12.505 -0.720 1.00 92.75 92 MET A O 1
ATOM 713 N N . GLU A 1 93 ? 3.920 12.025 -1.924 1.00 90.25 93 GLU A N 1
ATOM 714 C CA . GLU A 1 93 ? 4.658 13.249 -1.581 1.00 90.25 93 GLU A CA 1
ATOM 715 C C . GLU A 1 93 ? 4.148 14.500 -2.324 1.00 90.25 93 GLU A C 1
ATOM 717 O O . GLU A 1 93 ? 4.462 15.621 -1.928 1.00 90.25 93 GLU A O 1
ATOM 722 N N . CYS A 1 94 ? 3.378 14.320 -3.405 1.00 81.25 94 CYS A N 1
ATOM 723 C CA . CYS A 1 94 ? 2.769 15.411 -4.178 1.00 81.25 94 CYS A CA 1
ATOM 724 C C . CYS A 1 94 ? 1.303 15.696 -3.800 1.00 81.25 94 CYS A C 1
ATOM 726 O O . CYS A 1 94 ? 0.703 16.581 -4.413 1.00 81.25 94 CYS A O 1
ATOM 728 N N . SER A 1 95 ? 0.736 14.921 -2.869 1.00 64.25 95 SER A N 1
ATOM 729 C CA . SER A 1 95 ? -0.662 15.011 -2.418 1.00 64.25 95 SER A CA 1
ATOM 730 C C . SER A 1 95 ? -0.854 16.013 -1.286 1.00 64.25 95 SER A C 1
ATOM 732 O O . SER A 1 95 ? 0.041 16.102 -0.415 1.00 64.25 95 SER A O 1
#

Nearest PDB structures (foldseek):
  2req-assembly2_C  TM=3.812E-01  e=4.663E+00  Propionibacterium freudenreichii subsp. shermanii
  8hki-assembly1_E  TM=3.922E-01  e=8.666E+00  Homo sapiens

Me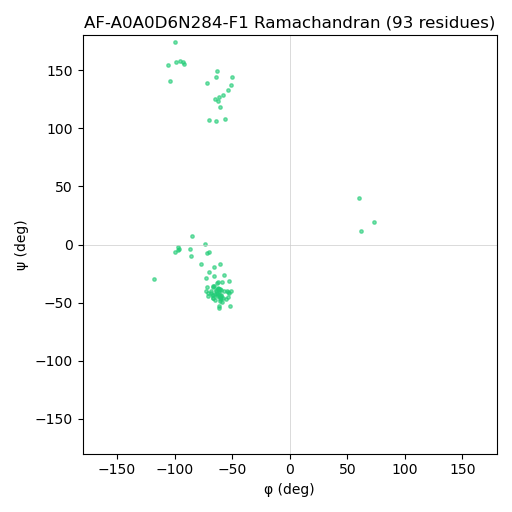an predicted aligned error: 4.01 Å

Solvent-accessible surface area (backbone atoms only — not comparable to full-atom values): 5366 Å² total; per-residue (Å²): 132,85,74,77,75,76,72,55,52,69,58,48,43,51,62,64,24,54,97,45,91,39,58,45,67,92,42,34,57,62,49,54,50,52,53,50,55,50,40,71,73,48,62,57,77,47,26,20,48,57,47,22,52,36,28,66,72,40,76,47,67,70,94,51,60,67,72,60,36,48,48,56,17,50,44,28,61,75,43,60,56,77,43,24,30,45,60,55,43,51,42,52,76,73,103

Sequence (95 aa):
MSILEMPNPSDVLAEVVENTCFDKPERFDPLLRDIHSLLQSLASDVTAGNLTKSVRAGVYFLSTPHNRRDVIADFFDSYPIDATAAAILKAMECS

Organism: NCBI:txid146475

pLDDT: mean 90.73, std 11.45, range [33.5, 97.56]

Secondary structure (DSSP, 8-state):
----PPPPHHHHHHHHHTTSTT-SHHHHHHHHHHHHHHHHHS-TT-BHHHHHHHHHTTSS-TTS-HHHHHHHHHHHHTS-TT-BHHHHHHHHHT-

Radius of gyration: 12.53 Å; Cα contacts (8 Å, |Δi|>4): 103; chains: 1; bounding box: 30×29×39 Å